Protein AF-0000000078820636 (afdb_homodimer)

Radius of gyration: 16.57 Å; Cα contacts (8 Å, |Δi|>4): 280; chains: 2; bounding box: 34×50×40 Å

Organism: Methanosarcina acetivorans (strain ATCC 35395 / DSM 2834 / JCM 12185 / C2A) (NCBI:txid188937)

InterPro domains:
  IPR007712 Toxin-antitoxin system, RelE/ParE toxin family [PF05016] (5-86)
  IPR035093 Toxin-antitoxin system, RelE/ParE toxin domain superfamily [G3DSA:3.30.2310.20] (1-87)
  IPR035093 Toxin-antitoxin system, RelE/ParE toxin domain superfamily [SSF143011] (1-84)

Foldseek 3Di:
DAAAEAEDPQACVVVVVVCVVPVPLVVLVVVVVVVCRVPVCPFDADDDPRGQWGWDDRDQKIWIWHADPVRRYIYTYDIGGPPPPPD/DAAAEAEDPQACVVCVVVCVVPVPLVVLVVVVVVVCRVPVCPFDADDDPRGQWGWDDRDQKIWIWHADPVRRYIYTYDIGGPPPPPD

pLDDT: mean 90.36, std 12.62, range [31.95, 97.88]

Secondary structure (DSSP, 8-state):
--PEEEE-HHHHHHHHHHHHH-HHHHHHHHHHHHHHHH-GGGSEEP-GGGTTEEEEEETTEEEEEEEETTTTEEEEEEEEETTTTT-/--PEEEE-HHHHHHHHHHHHH-HHHHHHHHHHHHHHHH-GGGSEEP-GGGTTEEEEEETTEEEEEEEETTTTEEEEEEEEE------

Nearest PDB structures (foldseek):
  2khe-assembly1_A  TM=7.638E-01  e=1.399E-05  Thermus thermophilus HB8
  3g5o-assembly1_B  TM=6.644E-01  e=1.399E-05  Mycobacterium tuberculosis H37Rv
  5ceg-assembly1_B  TM=7.820E-01  e=1.622E-04  Mesorhizobium opportunistum WSM2075
  3g5o-assembly1_C  TM=6.646E-01  e=6.576E-05  Mycobacterium tuberculosis H37Rv
  4fxe-assembly1_D-2  TM=8.263E-01  e=2.139E-03  Escherichia coli K-12

Structure (mmCIF, N/CA/C/O backbone):
data_AF-0000000078820636-model_v1
#
loop_
_entity.id
_entity.type
_entity.pdbx_description
1 polymer 'Uncharacterized protein'
#
loop_
_atom_site.group_PDB
_atom_site.id
_atom_site.type_symbol
_atom_site.label_atom_id
_atom_site.label_alt_id
_atom_site.label_comp_id
_atom_site.label_asym_id
_atom_site.label_entity_id
_atom_site.label_seq_id
_atom_site.pdbx_PDB_ins_code
_atom_site.Cartn_x
_atom_site.Cartn_y
_atom_site.Cartn_z
_atom_site.occupancy
_atom_site.B_iso_or_equiv
_atom_site.auth_seq_id
_atom_site.auth_comp_id
_atom_site.auth_asym_id
_atom_site.auth_atom_id
_atom_site.pdbx_PDB_model_num
ATOM 1 N N . MET A 1 1 ? 8.422 3.721 22 1 63.41 1 MET A N 1
ATOM 2 C CA . MET A 1 1 ? 9.25 3.027 21.031 1 63.41 1 MET A CA 1
ATOM 3 C C . MET A 1 1 ? 9.438 3.873 19.766 1 63.41 1 MET A C 1
ATOM 5 O O . MET A 1 1 ? 8.547 4.648 19.406 1 63.41 1 MET A O 1
ATOM 9 N N . THR A 1 2 ? 10.641 4.168 19.453 1 84.56 2 THR A N 1
ATOM 10 C CA . THR A 1 2 ? 10.945 5.145 18.406 1 84.56 2 THR A CA 1
ATOM 11 C C . THR A 1 2 ? 10.844 4.5 17.031 1 84.56 2 THR A C 1
ATOM 13 O O . THR A 1 2 ? 11.516 3.502 16.75 1 84.56 2 THR A O 1
ATOM 16 N N . TYR A 1 3 ? 9.828 4.785 16.234 1 93.38 3 TYR A N 1
ATOM 17 C CA . TYR A 1 3 ? 9.688 4.266 14.875 1 93.38 3 TYR A CA 1
ATOM 18 C C . TYR A 1 3 ? 10.484 5.102 13.883 1 93.38 3 TYR A C 1
ATOM 20 O O . TYR A 1 3 ? 10.539 6.328 14 1 93.38 3 TYR A O 1
ATOM 28 N N . GLN A 1 4 ? 11.141 4.348 13.023 1 94.88 4 GLN A N 1
ATOM 29 C CA . GLN A 1 4 ? 11.727 5.023 11.867 1 94.88 4 GLN A CA 1
ATOM 30 C C . GLN A 1 4 ? 10.68 5.277 10.789 1 94.88 4 GLN A C 1
ATOM 32 O O . GLN A 1 4 ? 9.852 4.41 10.5 1 94.88 4 GLN A O 1
ATOM 37 N N . VAL A 1 5 ? 10.766 6.445 10.195 1 95.81 5 VAL A N 1
ATOM 38 C CA . VAL A 1 5 ? 9.797 6.809 9.164 1 95.81 5 VAL A CA 1
ATOM 39 C C . VAL A 1 5 ? 10.398 6.594 7.785 1 95.81 5 VAL A C 1
ATOM 41 O O . VAL A 1 5 ? 11.523 7.027 7.52 1 95.81 5 VAL A O 1
ATOM 44 N N . VAL A 1 6 ? 9.742 5.953 6.93 1 93.69 6 VAL A N 1
ATOM 45 C CA . VAL A 1 6 ? 10.133 5.734 5.543 1 93.69 6 VAL A CA 1
ATOM 46 C C . VAL A 1 6 ? 9.047 6.266 4.605 1 93.69 6 VAL A C 1
ATOM 48 O O . VAL A 1 6 ? 7.855 6.105 4.875 1 93.69 6 VAL A O 1
ATOM 51 N N . LEU A 1 7 ? 9.539 6.867 3.508 1 92.88 7 LEU A N 1
ATOM 52 C CA . LEU A 1 7 ? 8.609 7.426 2.535 1 92.88 7 LEU A CA 1
ATOM 53 C C . LEU A 1 7 ? 8.633 6.621 1.237 1 92.88 7 LEU A C 1
ATOM 55 O O . LEU A 1 7 ? 9.695 6.383 0.669 1 92.88 7 LEU A O 1
ATOM 59 N N . SER A 1 8 ? 7.5 6.152 0.824 1 91.38 8 SER A N 1
ATOM 60 C CA . SER A 1 8 ? 7.438 5.5 -0.479 1 91.38 8 SER A CA 1
ATOM 61 C C . SER A 1 8 ? 7.68 6.496 -1.608 1 91.38 8 SER A C 1
ATOM 63 O O . SER A 1 8 ? 7.426 7.691 -1.455 1 91.38 8 SER A O 1
ATOM 65 N N . PRO A 1 9 ? 8.102 6.016 -2.781 1 86.56 9 PRO A N 1
ATOM 66 C CA . PRO A 1 9 ? 8.32 6.918 -3.914 1 86.56 9 PRO A CA 1
ATOM 67 C C . PRO A 1 9 ? 7.062 7.688 -4.305 1 86.56 9 PRO A C 1
ATOM 69 O O . PRO A 1 9 ? 7.137 8.875 -4.621 1 86.56 9 PRO A O 1
ATOM 72 N N . ASP A 1 10 ? 5.914 7.031 -4.383 1 86.19 10 ASP A N 1
ATOM 73 C CA . ASP A 1 10 ? 4.648 7.672 -4.727 1 86.19 10 ASP A CA 1
ATOM 74 C C . ASP A 1 10 ? 4.297 8.766 -3.725 1 86.19 10 ASP A C 1
ATOM 76 O O . ASP A 1 10 ? 3.852 9.852 -4.109 1 86.19 10 ASP A O 1
ATOM 80 N N . PHE A 1 11 ? 4.461 8.445 -2.449 1 92.38 11 PHE A N 1
ATOM 81 C CA . PHE A 1 11 ? 4.203 9.414 -1.395 1 92.38 11 PHE A CA 1
ATOM 82 C C . PHE A 1 11 ? 5.074 10.648 -1.575 1 92.38 11 PHE A C 1
ATOM 84 O O . PHE A 1 11 ? 4.586 11.781 -1.482 1 92.38 11 PHE A O 1
ATOM 91 N N . GLU A 1 12 ? 6.367 10.422 -1.819 1 90.06 12 GLU A N 1
ATOM 92 C CA . GLU A 1 12 ? 7.301 11.531 -1.997 1 90.06 12 GLU A CA 1
ATOM 93 C C . GLU A 1 12 ? 6.902 12.406 -3.184 1 90.06 12 GLU A C 1
ATOM 95 O O . GLU A 1 12 ? 6.922 13.633 -3.092 1 90.06 12 GLU A O 1
ATOM 100 N N . LYS A 1 13 ? 6.535 11.758 -4.215 1 85.88 13 LYS A N 1
ATOM 101 C CA . LYS A 1 13 ? 6.16 12.477 -5.426 1 85.88 13 LYS A CA 1
ATOM 102 C C . LYS A 1 13 ? 4.902 13.312 -5.207 1 85.88 13 LYS A C 1
ATOM 104 O O . LYS A 1 13 ? 4.852 14.484 -5.59 1 85.88 13 LYS A O 1
ATOM 109 N N . GLU A 1 14 ? 3.926 12.734 -4.617 1 85.06 14 GLU A N 1
ATOM 110 C CA . GLU A 1 14 ? 2.637 13.383 -4.402 1 85.06 14 GLU A CA 1
ATOM 111 C C . GLU A 1 14 ? 2.756 14.523 -3.4 1 85.06 14 GLU A C 1
ATOM 113 O O . GLU A 1 14 ? 2.145 15.586 -3.578 1 85.06 14 GLU A O 1
ATOM 118 N N . THR A 1 15 ? 3.506 14.305 -2.367 1 92.38 15 THR A N 1
ATOM 119 C CA . THR A 1 15 ? 3.547 15.258 -1.262 1 92.38 15 THR A CA 1
ATOM 120 C C . THR A 1 15 ? 4.41 16.469 -1.621 1 92.38 15 THR A C 1
ATOM 122 O O . THR A 1 15 ? 4.211 17.562 -1.084 1 92.38 15 THR A O 1
ATOM 125 N N . LYS A 1 16 ? 5.355 16.219 -2.471 1 89.31 16 LYS A N 1
ATOM 126 C CA . LYS A 1 16 ? 6.219 17.312 -2.887 1 89.31 16 LYS A CA 1
ATOM 127 C C . LYS A 1 16 ? 5.398 18.5 -3.398 1 89.31 16 LYS A C 1
ATOM 129 O O . LYS A 1 16 ? 5.641 19.641 -3.016 1 89.31 16 LYS A O 1
ATOM 134 N N . ILE A 1 17 ? 4.438 18.234 -4.117 1 88 17 ILE A N 1
ATOM 135 C CA . ILE A 1 17 ? 3.615 19.266 -4.75 1 88 17 ILE A CA 1
ATOM 136 C C . ILE A 1 17 ? 2.627 19.828 -3.732 1 88 17 ILE A C 1
ATOM 138 O O . ILE A 1 17 ? 2.502 21.047 -3.592 1 88 17 ILE A O 1
ATOM 142 N N . PHE A 1 18 ? 1.975 19 -2.98 1 91.19 18 PHE A N 1
ATOM 143 C CA . PHE A 1 18 ? 0.902 19.406 -2.078 1 91.19 18 PHE A CA 1
ATOM 144 C C . PHE A 1 18 ? 1.446 20.25 -0.936 1 91.19 18 PHE A C 1
ATOM 146 O O . PHE A 1 18 ? 0.847 21.266 -0.569 1 91.19 18 PHE A O 1
ATOM 153 N N . PHE A 1 19 ? 2.615 19.859 -0.424 1 92.38 19 PHE A N 1
ATOM 154 C CA . PHE A 1 19 ? 3.156 20.531 0.751 1 92.38 19 PHE A CA 1
ATOM 155 C C . PHE A 1 19 ? 3.75 21.891 0.375 1 92.38 19 PHE A C 1
ATOM 157 O O . PHE A 1 19 ? 3.721 22.828 1.171 1 92.38 19 PHE A O 1
ATOM 164 N N . LYS A 1 20 ? 4.262 21.969 -0.795 1 91.31 20 LYS A N 1
ATOM 165 C CA . LYS A 1 20 ? 4.766 23.25 -1.284 1 91.31 20 LYS A CA 1
ATOM 166 C C . LYS A 1 20 ? 3.627 24.234 -1.497 1 91.31 20 LYS A C 1
ATOM 168 O O . LYS A 1 20 ? 3.762 25.422 -1.173 1 91.31 20 LYS A O 1
ATOM 173 N N . LYS A 1 21 ? 2.496 23.812 -1.957 1 92.5 21 LYS A N 1
ATOM 174 C CA . LYS A 1 21 ? 1.371 24.672 -2.328 1 92.5 21 LYS A CA 1
ATOM 175 C C . LYS A 1 21 ? 0.517 25.016 -1.11 1 92.5 21 LYS A C 1
ATOM 177 O O . LYS A 1 21 ? -0.196 26.016 -1.11 1 92.5 21 LYS A O 1
ATOM 182 N N . ASP A 1 22 ? 0.536 24.219 -0.024 1 93.88 22 ASP A N 1
ATOM 183 C CA . ASP A 1 22 ? -0.341 24.391 1.13 1 93.88 22 ASP A CA 1
ATOM 184 C C . ASP A 1 22 ? 0.41 24.125 2.434 1 93.88 22 ASP A C 1
ATOM 186 O O . ASP A 1 22 ? 0.339 23.031 2.986 1 93.88 22 ASP A O 1
ATOM 190 N N . PRO A 1 23 ? 1.037 25.188 2.941 1 94.31 23 PRO A N 1
ATOM 191 C CA . PRO A 1 23 ? 1.807 25.047 4.18 1 94.31 23 PRO A CA 1
ATOM 192 C C . PRO A 1 23 ? 0.94 24.641 5.371 1 94.31 23 PRO A C 1
ATOM 194 O O . PRO A 1 23 ? 1.431 24.016 6.309 1 94.31 23 PRO A O 1
ATOM 197 N N . VAL A 1 24 ? -0.281 25.062 5.293 1 96.12 24 VAL A N 1
ATOM 198 C CA . VAL A 1 24 ? -1.195 24.703 6.367 1 96.12 24 VAL A CA 1
ATOM 199 C C . VAL A 1 24 ? -1.401 23.188 6.375 1 96.12 24 VAL A C 1
ATOM 201 O O . VAL A 1 24 ? -1.393 22.547 7.434 1 96.12 24 VAL A O 1
ATOM 204 N N . LEU A 1 25 ? -1.635 22.609 5.238 1 94.94 25 LEU A N 1
ATOM 205 C CA . LEU A 1 25 ? -1.757 21.172 5.098 1 94.94 25 LEU A CA 1
ATOM 206 C C . LEU A 1 25 ? -0.513 20.469 5.629 1 94.94 25 LEU A C 1
ATOM 208 O O . LEU A 1 25 ? -0.617 19.438 6.301 1 94.94 25 LEU A O 1
ATOM 212 N N . TYR A 1 26 ? 0.659 21.031 5.281 1 95.5 26 TYR A N 1
ATOM 213 C CA . TYR A 1 26 ? 1.915 20.453 5.75 1 95.5 26 TYR A CA 1
ATOM 214 C C . TYR A 1 26 ? 1.983 20.453 7.273 1 95.5 26 TYR A C 1
ATOM 216 O O . TYR A 1 26 ? 2.451 19.5 7.883 1 95.5 26 TYR A O 1
ATOM 224 N N . GLY A 1 27 ? 1.566 21.562 7.875 1 96.94 27 GLY A N 1
ATOM 225 C CA . GLY A 1 27 ? 1.517 21.609 9.328 1 96.94 27 GLY A CA 1
ATOM 226 C C . GLY A 1 27 ? 0.635 20.547 9.938 1 96.94 27 GLY A C 1
ATOM 227 O O . GLY A 1 27 ? 1.02 19.906 10.914 1 96.94 27 GLY A O 1
ATOM 228 N N . ARG A 1 28 ? -0.562 20.391 9.359 1 97.25 28 ARG A N 1
ATOM 229 C CA . ARG A 1 28 ? -1.475 19.344 9.828 1 97.25 28 ARG A CA 1
ATOM 230 C C . ARG A 1 28 ? -0.865 17.969 9.641 1 97.25 28 ARG A C 1
ATOM 232 O O . ARG A 1 28 ? -1.017 17.094 10.5 1 97.25 28 ARG A O 1
ATOM 239 N N . PHE A 1 29 ? -0.207 17.828 8.531 1 97.06 29 PHE A N 1
ATOM 240 C CA . PHE A 1 29 ? 0.469 16.562 8.25 1 97.06 29 PHE A CA 1
ATOM 241 C C . PHE A 1 29 ? 1.519 16.266 9.312 1 97.06 29 PHE A C 1
ATOM 243 O O . PHE A 1 29 ? 1.565 15.156 9.852 1 97.06 29 PHE A O 1
ATOM 250 N N . LYS A 1 30 ? 2.342 17.219 9.633 1 96.5 30 LYS A N 1
ATOM 251 C CA . LYS A 1 30 ? 3.391 17.031 10.633 1 96.5 30 LYS A CA 1
ATOM 252 C C . LYS A 1 30 ? 2.799 16.641 11.992 1 96.5 30 LYS A C 1
ATOM 254 O O . LYS A 1 30 ? 3.324 15.766 12.672 1 96.5 30 LYS A O 1
ATOM 259 N N . LYS A 1 31 ? 1.748 17.328 12.352 1 97.62 31 LYS A N 1
ATOM 260 C CA . LYS A 1 31 ? 1.079 17 13.609 1 97.62 31 LYS A CA 1
ATOM 261 C C . LYS A 1 31 ? 0.562 15.57 13.602 1 97.62 31 LYS A C 1
ATOM 263 O O . LYS A 1 31 ? 0.676 14.859 14.602 1 97.62 31 LYS A O 1
ATOM 268 N N . THR A 1 32 ? -0.017 15.195 12.531 1 97.69 32 THR A N 1
ATOM 269 C CA . THR A 1 32 ? -0.549 13.844 12.383 1 97.69 32 THR A CA 1
ATOM 270 C C . THR A 1 32 ? 0.566 12.812 12.484 1 97.69 32 THR A C 1
ATOM 272 O O . THR A 1 32 ? 0.397 11.773 13.133 1 97.69 32 THR A O 1
ATOM 275 N N . VAL A 1 33 ? 1.714 13.086 11.812 1 96.75 33 VAL A N 1
ATOM 276 C CA . VAL A 1 33 ? 2.857 12.188 11.867 1 96.75 33 VAL A CA 1
ATOM 277 C C . VAL A 1 33 ? 3.311 12.008 13.312 1 96.75 33 VAL A C 1
ATOM 279 O O . VAL A 1 33 ? 3.592 10.891 13.75 1 96.75 33 VAL A O 1
ATOM 282 N N . ASN A 1 34 ? 3.352 13.125 14.055 1 96.38 34 ASN A N 1
ATOM 283 C CA . ASN A 1 34 ? 3.709 13.039 15.461 1 96.38 34 ASN A CA 1
ATOM 284 C C . ASN A 1 34 ? 2.744 12.148 16.234 1 96.38 34 ASN A C 1
ATOM 286 O O . ASN A 1 34 ? 3.166 11.352 17.078 1 96.38 34 ASN A O 1
ATOM 290 N N . SER A 1 35 ? 1.465 12.297 15.953 1 97.19 35 SER A N 1
ATOM 291 C CA . SER A 1 35 ? 0.452 11.461 16.594 1 97.19 35 SER A CA 1
ATOM 292 C C . SER A 1 35 ? 0.657 9.992 16.266 1 97.19 35 SER A C 1
ATOM 294 O O . SER A 1 35 ? 0.529 9.125 17.141 1 97.19 35 SER A O 1
ATOM 296 N N . ILE A 1 36 ? 0.987 9.703 15 1 97.25 36 ILE A N 1
ATOM 297 C CA . ILE A 1 36 ? 1.209 8.336 14.555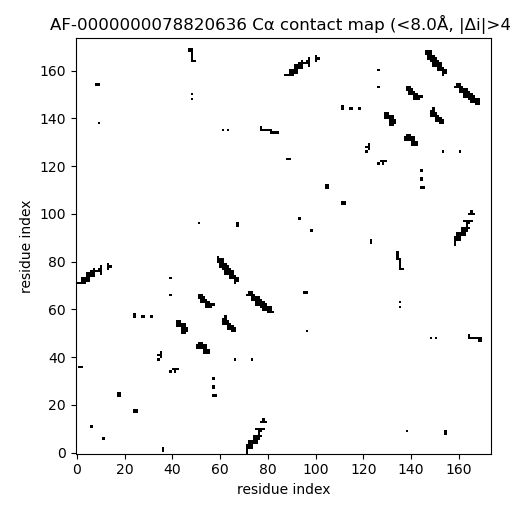 1 97.25 36 ILE A CA 1
ATOM 298 C C . ILE A 1 36 ? 2.441 7.758 15.25 1 97.25 36 ILE A C 1
ATOM 300 O O . ILE A 1 36 ? 2.441 6.594 15.656 1 97.25 36 ILE A O 1
ATOM 304 N N . LEU A 1 37 ? 3.477 8.602 15.352 1 95.94 37 LEU A N 1
ATOM 305 C CA . LEU A 1 37 ? 4.703 8.133 15.992 1 95.94 37 LEU A CA 1
ATOM 306 C C . LEU A 1 37 ? 4.461 7.836 17.469 1 95.94 37 LEU A C 1
ATOM 308 O O . LEU A 1 37 ? 5.078 6.93 18.031 1 95.94 37 LEU A O 1
ATOM 312 N N . GLU A 1 38 ? 3.576 8.562 18.078 1 95.38 38 GLU A N 1
ATOM 313 C CA . GLU A 1 38 ? 3.215 8.352 19.469 1 95.38 38 GLU A CA 1
ATOM 314 C C . GLU A 1 38 ? 2.322 7.121 19.625 1 95.38 38 GLU A C 1
ATOM 316 O O . GLU A 1 38 ? 2.457 6.367 20.594 1 95.38 38 GLU A O 1
ATOM 321 N N . ASN A 1 39 ? 1.405 6.957 18.719 1 96.12 39 ASN A N 1
ATOM 322 C CA . ASN A 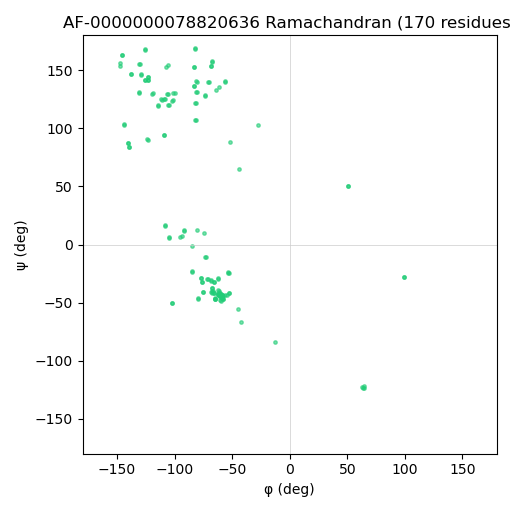1 39 ? 0.482 5.828 18.688 1 96.12 39 ASN A CA 1
ATOM 323 C C . ASN A 1 39 ? 0.266 5.324 17.25 1 96.12 39 ASN A C 1
ATOM 325 O O . ASN A 1 39 ? -0.75 5.633 16.625 1 96.12 39 ASN A O 1
ATOM 329 N N . PRO A 1 40 ? 1.183 4.508 16.875 1 96.12 40 PRO A N 1
ATOM 330 C CA . PRO A 1 40 ? 1.146 4.043 15.492 1 96.12 40 PRO A CA 1
ATOM 331 C C . PRO A 1 40 ? -0.204 3.447 15.102 1 96.12 40 PRO A C 1
ATOM 333 O O . PRO A 1 40 ? -0.576 3.465 13.93 1 96.12 40 PRO A O 1
ATOM 336 N N . GLU A 1 41 ? -1.007 2.959 16.062 1 95.88 41 GLU A N 1
ATOM 337 C CA . GLU A 1 41 ? -2.26 2.27 15.773 1 95.88 41 GLU A CA 1
ATOM 338 C C . GLU A 1 41 ? -3.436 3.242 15.766 1 95.88 41 GLU A C 1
ATOM 340 O O . GLU A 1 41 ? -4.594 2.824 15.688 1 95.88 41 GLU A O 1
ATOM 345 N N . CYS A 1 42 ? -3.123 4.5 15.758 1 97.25 42 CYS A N 1
ATOM 346 C CA . CYS A 1 42 ? -4.191 5.488 15.844 1 97.25 42 CYS A CA 1
ATOM 347 C C . CYS A 1 42 ? -4.98 5.551 14.539 1 97.25 42 CYS A C 1
ATOM 349 O O . CYS A 1 42 ? -6.164 5.887 14.539 1 97.25 42 CYS A O 1
ATOM 351 N N . GLY A 1 43 ? -4.355 5.258 13.414 1 97.88 43 GLY A N 1
ATOM 352 C CA . GLY A 1 43 ? -5.051 5.246 12.133 1 97.88 43 GLY A CA 1
ATOM 353 C C . GLY A 1 43 ? -6.059 4.117 12.016 1 97.88 43 GLY A C 1
ATOM 354 O O . GLY A 1 43 ? -5.918 3.082 12.664 1 97.88 43 GLY A O 1
ATOM 355 N N . LYS A 1 44 ? -7.035 4.355 11.211 1 97.44 44 LYS A N 1
ATOM 356 C CA . LYS A 1 44 ? -8.039 3.32 10.992 1 97.44 44 LYS A CA 1
ATOM 357 C C . LYS A 1 44 ? -7.492 2.193 10.125 1 97.44 44 LYS A C 1
ATOM 359 O O . LYS A 1 44 ? -6.941 2.439 9.047 1 97.44 44 LYS A O 1
ATOM 364 N N . PRO A 1 45 ? -7.637 0.963 10.625 1 95.5 45 PRO A N 1
ATOM 365 C CA . PRO A 1 45 ? -7.137 -0.15 9.812 1 95.5 45 PRO A CA 1
ATOM 366 C C . PRO A 1 45 ? -7.977 -0.385 8.555 1 95.5 45 PRO A C 1
ATOM 368 O O . PRO A 1 45 ? -9.203 -0.254 8.594 1 95.5 45 PRO A O 1
ATOM 371 N N . LEU A 1 46 ? -7.262 -0.672 7.453 1 93.06 46 LEU A N 1
ATOM 372 C CA . LEU A 1 46 ? -7.949 -1.154 6.262 1 93.06 46 LEU A CA 1
ATOM 373 C C . LEU A 1 46 ? -8.219 -2.652 6.359 1 93.06 46 LEU A C 1
ATOM 375 O O . LEU A 1 46 ? -7.816 -3.299 7.328 1 93.06 46 LEU A O 1
ATOM 379 N N . ARG A 1 47 ? -9.047 -3.068 5.402 1 90.44 47 ARG A N 1
ATOM 380 C CA . ARG A 1 47 ? -9.523 -4.438 5.562 1 90.44 47 ARG A CA 1
ATOM 381 C C . ARG A 1 47 ? -9.25 -5.262 4.309 1 90.44 47 ARG A C 1
ATOM 383 O O . ARG A 1 47 ? -8.719 -4.742 3.32 1 90.44 47 ARG A O 1
ATOM 390 N N . ASN A 1 48 ? -9.43 -6.586 4.52 1 89.5 48 ASN A N 1
ATOM 391 C CA . ASN A 1 48 ? -9.344 -7.527 3.408 1 89.5 48 ASN A CA 1
ATOM 392 C C . ASN A 1 48 ? -7.938 -7.562 2.814 1 89.5 48 ASN A C 1
ATOM 394 O O . ASN A 1 48 ? -6.961 -7.797 3.529 1 89.5 48 ASN A O 1
ATOM 398 N N . VAL A 1 49 ? -7.84 -7.301 1.506 1 87.88 49 VAL A N 1
ATOM 399 C CA . VAL A 1 49 ? -6.57 -7.473 0.808 1 87.88 49 VAL A CA 1
ATOM 400 C C . VAL A 1 49 ? -5.609 -6.355 1.201 1 87.88 49 VAL A C 1
ATOM 402 O O . VAL A 1 49 ? -4.406 -6.445 0.948 1 87.88 49 VAL A O 1
ATOM 405 N N . LEU A 1 50 ? -6.199 -5.363 1.905 1 91.81 50 LEU A N 1
ATOM 406 C CA . LEU A 1 50 ? -5.367 -4.242 2.332 1 91.81 50 LEU A CA 1
ATOM 407 C C . LEU A 1 50 ? -5.133 -4.281 3.838 1 91.81 50 LEU A C 1
ATOM 409 O O . LEU A 1 50 ? -4.676 -3.299 4.426 1 91.81 50 LEU A O 1
ATOM 413 N N . LYS A 1 51 ? -5.41 -5.438 4.367 1 89.81 51 LYS A N 1
ATOM 414 C CA . LYS A 1 51 ? -5.184 -5.605 5.801 1 89.81 51 LYS A CA 1
ATOM 415 C C . LYS A 1 51 ? -3.738 -5.293 6.168 1 89.81 51 LYS A C 1
ATOM 417 O O . LYS A 1 51 ? -2.811 -5.684 5.457 1 89.81 51 LYS A O 1
ATOM 422 N N . GLY A 1 52 ? -3.641 -4.613 7.352 1 89.19 52 GLY A N 1
ATOM 423 C CA . GLY A 1 52 ? -2.312 -4.219 7.789 1 89.19 52 GLY A CA 1
ATOM 424 C C . GLY A 1 52 ? -1.983 -2.771 7.473 1 89.19 52 GLY A C 1
ATOM 425 O O . GLY A 1 52 ? -1.115 -2.174 8.109 1 89.19 52 GLY A O 1
ATOM 426 N N . LEU A 1 53 ? -2.605 -2.27 6.422 1 93.75 53 LEU A N 1
ATOM 427 C CA . LEU A 1 53 ? -2.498 -0.842 6.133 1 93.75 53 LEU A CA 1
ATOM 428 C C . LEU A 1 53 ? -3.498 -0.043 6.961 1 93.75 53 LEU A C 1
ATOM 430 O O . LEU A 1 53 ? -4.527 -0.576 7.387 1 93.75 53 LEU A O 1
ATOM 434 N N . ARG A 1 54 ? -3.113 1.166 7.191 1 96.75 54 ARG A N 1
ATOM 435 C CA . ARG A 1 54 ? -3.973 2.07 7.949 1 96.75 54 ARG A CA 1
ATOM 436 C C . ARG A 1 54 ? -4.129 3.406 7.23 1 96.75 54 ARG A C 1
ATOM 438 O O . ARG A 1 54 ? -3.271 3.791 6.43 1 96.75 54 ARG A O 1
ATOM 445 N N . ARG A 1 55 ? -5.242 4.062 7.535 1 97.06 55 ARG A N 1
ATOM 446 C CA . ARG A 1 55 ? -5.453 5.367 6.918 1 97.06 55 ARG A CA 1
ATOM 447 C C . ARG A 1 55 ? -5.797 6.418 7.973 1 97.06 55 ARG A C 1
ATOM 449 O O . ARG A 1 55 ? -6.414 6.105 8.992 1 97.06 55 ARG A O 1
ATOM 456 N N . VAL A 1 56 ? -5.379 7.621 7.77 1 97.75 56 VAL A N 1
ATOM 457 C CA . VAL A 1 56 ? -5.73 8.797 8.562 1 97.75 56 VAL A CA 1
ATOM 458 C C . VAL A 1 56 ? -6.16 9.93 7.633 1 97.75 56 VAL A C 1
ATOM 460 O O . VAL A 1 56 ? -5.512 10.188 6.613 1 97.75 56 VAL A O 1
ATOM 463 N N . HIS A 1 57 ? -7.305 10.508 7.949 1 96.44 57 HIS A N 1
ATOM 464 C CA . HIS A 1 57 ? -7.73 11.703 7.227 1 96.44 57 HIS A CA 1
ATOM 465 C C . HIS A 1 57 ? -7.027 12.945 7.758 1 96.44 57 HIS A C 1
ATOM 467 O O . HIS A 1 57 ? -6.922 13.141 8.969 1 96.44 57 HIS A O 1
ATOM 473 N N . ILE A 1 58 ? -6.488 13.727 6.867 1 96.12 58 ILE A N 1
ATOM 474 C CA . ILE A 1 58 ? -5.902 15.023 7.164 1 96.12 58 ILE A CA 1
ATOM 475 C C . ILE A 1 58 ? -6.586 16.109 6.324 1 96.12 58 ILE A C 1
ATOM 477 O O . ILE A 1 58 ? -6.137 16.406 5.215 1 96.12 58 ILE A O 1
ATOM 481 N N . GLY A 1 59 ? -7.68 16.672 6.914 1 92.06 59 GLY A N 1
ATOM 482 C CA . GLY A 1 59 ? -8.531 17.516 6.082 1 92.06 59 GLY A CA 1
ATOM 483 C C . GLY A 1 59 ? -9.203 16.75 4.957 1 92.06 59 GLY A C 1
ATOM 484 O O . GLY A 1 59 ? -9.891 15.75 5.199 1 92.06 59 GLY A O 1
ATOM 485 N N . HIS A 1 60 ? -8.93 17.219 3.725 1 92.88 60 HIS A N 1
ATOM 486 C CA . HIS A 1 60 ? -9.516 16.547 2.562 1 92.88 60 HIS A CA 1
ATOM 487 C C . HIS A 1 60 ? -8.555 15.523 1.977 1 92.88 60 HIS A C 1
ATOM 489 O O . HIS A 1 60 ? -8.836 14.93 0.932 1 92.88 60 HIS A O 1
ATOM 495 N N . PHE A 1 61 ? -7.492 15.32 2.639 1 95.38 61 PHE A N 1
ATOM 496 C CA . PHE A 1 61 ? -6.504 14.352 2.168 1 95.38 61 PHE A CA 1
ATOM 497 C C . PHE A 1 61 ? -6.539 13.086 3.016 1 95.38 61 PHE A C 1
ATOM 499 O O . PHE A 1 61 ? -6.973 13.117 4.168 1 95.38 61 PHE A O 1
ATOM 506 N N . VAL A 1 62 ? -6.133 12.062 2.404 1 96.31 62 VAL A N 1
ATOM 507 C CA . VAL A 1 62 ? -6.023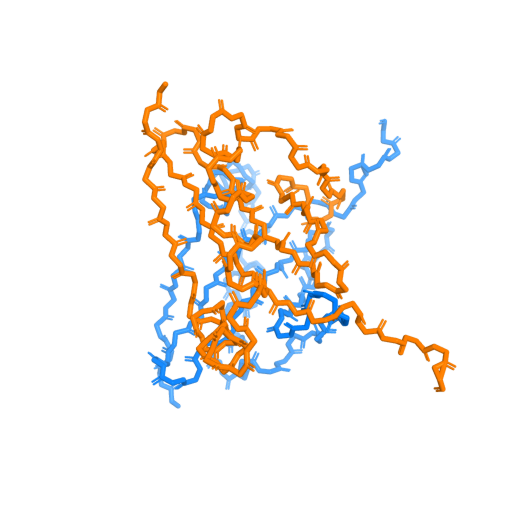 10.789 3.1 1 96.31 62 VAL A CA 1
ATOM 508 C C . VAL A 1 62 ? -4.578 10.297 3.068 1 96.31 62 VAL A C 1
ATOM 510 O O . VAL A 1 62 ? -3.938 10.305 2.014 1 96.31 62 VAL A O 1
ATOM 513 N N . LEU A 1 63 ? -4.078 9.945 4.25 1 97.38 63 LEU A N 1
ATOM 514 C CA . LEU A 1 63 ? -2.762 9.328 4.395 1 97.38 63 LEU A CA 1
ATOM 515 C C . LEU A 1 63 ? -2.881 7.824 4.586 1 97.38 63 LEU A C 1
ATOM 517 O O . LEU A 1 63 ? -3.6 7.363 5.477 1 97.38 63 LEU A O 1
ATOM 521 N N . ILE A 1 64 ? -2.225 7.055 3.734 1 97 64 ILE A N 1
ATOM 522 C CA . ILE A 1 64 ? -2.137 5.609 3.885 1 97 64 ILE A CA 1
ATOM 523 C C . ILE A 1 64 ? -0.736 5.223 4.352 1 97 64 ILE A C 1
ATOM 525 O O . ILE A 1 64 ? 0.261 5.656 3.771 1 97 64 ILE A O 1
ATOM 529 N N . TYR A 1 65 ? -0.715 4.387 5.438 1 97.31 65 TYR A N 1
ATOM 530 C CA . TYR A 1 65 ? 0.603 4 5.926 1 97.31 65 TYR A CA 1
ATOM 531 C C . TYR A 1 65 ? 0.588 2.576 6.473 1 97.31 65 TYR A C 1
ATOM 533 O O . TYR A 1 65 ? -0.48 2.002 6.699 1 97.31 65 TYR A O 1
ATOM 541 N N . GLU A 1 66 ? 1.775 2.021 6.613 1 95.62 66 GLU A N 1
ATOM 542 C CA . GLU A 1 66 ? 1.994 0.676 7.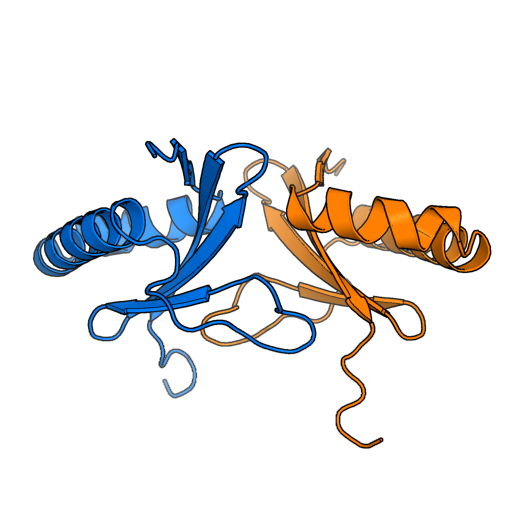137 1 95.62 66 GLU A CA 1
ATOM 543 C C . GLU A 1 66 ? 2.92 0.699 8.352 1 95.62 66 GLU A C 1
ATOM 545 O O . GLU A 1 66 ? 3.906 1.438 8.367 1 95.62 66 GLU A O 1
ATOM 550 N N . ILE A 1 67 ? 2.639 -0.191 9.32 1 94.62 67 ILE A N 1
ATOM 551 C CA . ILE A 1 67 ? 3.48 -0.324 10.508 1 94.62 67 ILE A CA 1
ATOM 552 C C . ILE A 1 67 ? 4.258 -1.638 10.445 1 94.62 67 ILE A C 1
ATOM 554 O O . ILE A 1 67 ? 3.678 -2.697 10.188 1 94.62 67 ILE A O 1
ATOM 558 N N . ASP A 1 68 ? 5.566 -1.598 10.562 1 91.38 68 ASP A N 1
ATOM 559 C CA . ASP A 1 68 ? 6.426 -2.768 10.727 1 91.38 68 ASP A CA 1
ATOM 560 C C . ASP A 1 68 ? 7.008 -2.836 12.133 1 91.38 68 ASP A C 1
ATOM 562 O O . ASP A 1 68 ? 8.062 -2.264 12.406 1 91.38 68 ASP A O 1
ATOM 566 N N . ASN A 1 69 ? 6.32 -3.562 12.953 1 89.12 69 ASN A N 1
ATOM 567 C CA . ASN A 1 69 ? 6.734 -3.656 14.352 1 89.12 69 ASN A CA 1
ATOM 568 C C . ASN A 1 69 ? 8.047 -4.418 14.492 1 89.12 69 ASN A C 1
ATOM 570 O O 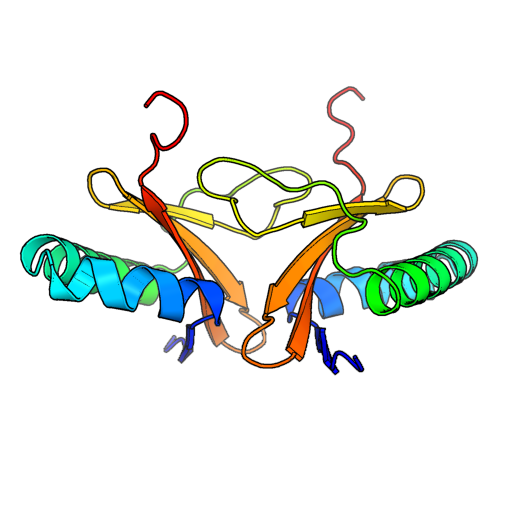. ASN A 1 69 ? 8.844 -4.125 15.391 1 89.12 69 ASN A O 1
ATOM 574 N N . THR A 1 70 ? 8.195 -5.344 13.57 1 87.75 70 THR A N 1
ATOM 575 C CA . THR A 1 70 ? 9.414 -6.152 13.625 1 87.75 70 THR A CA 1
ATOM 576 C C . THR A 1 70 ? 10.648 -5.277 13.438 1 87.75 70 THR A C 1
ATOM 578 O O . THR A 1 70 ? 11.617 -5.395 14.195 1 87.75 70 THR A O 1
ATOM 581 N N . ASN A 1 71 ? 10.555 -4.355 12.5 1 89.31 71 ASN A N 1
ATOM 582 C CA . ASN A 1 71 ? 11.695 -3.488 12.219 1 89.31 71 ASN A CA 1
ATOM 583 C C . ASN A 1 71 ? 11.484 -2.088 12.789 1 89.31 71 ASN A C 1
ATOM 585 O O . ASN A 1 71 ? 12.289 -1.186 12.539 1 89.31 71 ASN A O 1
ATOM 589 N N . GLU A 1 72 ? 10.422 -1.904 13.523 1 92.25 72 GLU A N 1
ATOM 590 C CA . GLU A 1 72 ? 10.078 -0.618 14.117 1 92.25 72 GLU A CA 1
ATOM 591 C C . GLU A 1 72 ? 10.109 0.501 13.078 1 92.25 72 GLU A C 1
ATOM 593 O O . GLU A 1 72 ? 10.773 1.522 13.281 1 92.25 72 GLU A O 1
ATOM 598 N N . THR A 1 73 ? 9.461 0.285 11.992 1 94.88 73 THR A N 1
ATOM 599 C CA . THR A 1 73 ? 9.398 1.259 10.906 1 94.88 73 THR A CA 1
ATOM 600 C C . THR A 1 73 ? 7.949 1.559 10.531 1 94.88 73 THR A C 1
ATOM 602 O O . THR A 1 73 ? 7.09 0.674 10.586 1 94.88 73 THR A O 1
ATOM 605 N N . ILE A 1 74 ? 7.691 2.82 10.234 1 96.75 74 ILE A N 1
ATOM 606 C CA . ILE A 1 74 ? 6.422 3.268 9.664 1 96.75 74 ILE A CA 1
ATOM 607 C C . ILE A 1 74 ? 6.645 3.803 8.25 1 96.75 74 ILE A C 1
ATOM 609 O O . ILE A 1 74 ? 7.473 4.691 8.047 1 96.75 74 ILE A O 1
ATOM 613 N N . THR A 1 75 ? 6.027 3.232 7.305 1 95.75 75 THR A N 1
ATOM 614 C CA . THR A 1 75 ? 6.164 3.652 5.914 1 95.75 75 THR A CA 1
ATOM 615 C C . THR A 1 75 ? 4.922 4.406 5.449 1 95.75 75 THR A C 1
ATOM 617 O O . THR A 1 75 ? 3.811 3.883 5.516 1 95.75 75 THR A O 1
ATOM 620 N N . PHE A 1 76 ? 5.109 5.637 5.051 1 96.69 76 PHE A N 1
ATOM 621 C CA . PHE A 1 76 ? 4.031 6.375 4.41 1 96.69 76 PHE A CA 1
ATOM 622 C C . PHE A 1 76 ? 3.928 6.02 2.934 1 96.69 76 PHE A C 1
ATOM 624 O O . PHE A 1 76 ? 4.879 6.211 2.176 1 96.69 76 PHE A O 1
ATOM 631 N N . LEU A 1 77 ? 2.76 5.539 2.562 1 95.19 77 LEU A N 1
ATOM 632 C CA . LEU A 1 77 ? 2.619 4.926 1.245 1 95.19 77 LEU A CA 1
ATOM 633 C C . LEU A 1 77 ? 1.939 5.883 0.271 1 95.19 77 LEU A C 1
ATOM 635 O O . LEU A 1 77 ? 2.385 6.035 -0.868 1 95.19 77 LEU A O 1
ATOM 639 N N . LYS A 1 78 ? 0.834 6.469 0.621 1 94.06 78 LYS A N 1
ATOM 640 C CA . LYS A 1 78 ? 0.045 7.336 -0.247 1 94.06 78 LYS A CA 1
ATOM 641 C C . LYS A 1 78 ? -0.462 8.562 0.512 1 94.06 78 LYS A C 1
ATOM 643 O O . LYS A 1 78 ? -0.679 8.5 1.725 1 94.06 78 LYS A O 1
ATOM 648 N N . PHE A 1 79 ? -0.547 9.609 -0.165 1 95.25 79 PHE A N 1
ATOM 649 C CA . PHE A 1 79 ? -1.138 10.852 0.321 1 95.25 79 PHE A CA 1
ATOM 650 C C . PHE A 1 79 ? -1.88 11.57 -0.798 1 95.25 79 PHE A C 1
ATOM 652 O O . PHE A 1 79 ? -1.257 12.141 -1.698 1 95.25 79 PHE A O 1
ATOM 659 N N . SER A 1 80 ? -3.174 11.516 -0.847 1 92.44 80 SER A N 1
ATOM 660 C CA . SER A 1 80 ? -3.941 12.07 -1.958 1 92.44 80 SER A CA 1
ATOM 661 C C . SER A 1 80 ? -5.289 12.609 -1.487 1 92.44 80 SER A C 1
ATOM 663 O O . SER A 1 80 ? -5.805 12.18 -0.453 1 92.44 80 SER A O 1
ATOM 665 N N . PRO A 1 81 ? -5.789 13.539 -2.291 1 90.56 81 PRO A N 1
ATOM 666 C CA . PRO A 1 81 ? -7.137 14.016 -1.961 1 90.56 81 PRO A CA 1
ATOM 667 C C . PRO A 1 81 ? -8.195 12.922 -2.078 1 90.56 81 PRO A C 1
ATOM 669 O O . PRO A 1 81 ? -8.086 12.047 -2.939 1 90.56 81 PRO A O 1
ATOM 672 N N . HIS A 1 82 ? -9.047 12.781 -1.096 1 80.25 82 HIS A N 1
ATOM 673 C CA . HIS A 1 82 ? -10.133 11.812 -1.102 1 80.25 82 HIS A CA 1
ATOM 674 C C . HIS A 1 82 ? -10.867 11.812 -2.439 1 80.25 82 HIS A C 1
ATOM 676 O O . HIS A 1 82 ? -11.266 10.758 -2.934 1 80.25 82 HIS A O 1
ATOM 682 N N . ASP A 1 83 ? -11.406 12.969 -2.969 1 64.94 83 ASP A N 1
ATOM 683 C CA . ASP A 1 83 ? -12.391 13.148 -4.031 1 64.94 83 ASP A CA 1
ATOM 684 C C . ASP A 1 83 ? -11.773 12.891 -5.402 1 64.94 83 ASP A C 1
ATOM 686 O O . ASP A 1 83 ? -12.43 13.07 -6.43 1 64.94 83 ASP A O 1
ATOM 690 N N . LYS A 1 84 ? -10.664 12.414 -5.711 1 54.34 84 LYS A N 1
ATOM 691 C CA . LYS A 1 84 ? -10.477 12.656 -7.137 1 54.34 84 LYS A CA 1
ATOM 692 C C . LYS A 1 84 ? -11.672 12.148 -7.945 1 54.34 84 LYS A C 1
ATOM 694 O O . LYS A 1 84 ? -11.633 12.133 -9.172 1 54.34 84 LYS A O 1
ATOM 699 N N . ALA A 1 85 ? -12.383 11.305 -7.559 1 39.38 85 ALA A N 1
ATOM 700 C CA . ALA A 1 85 ? -13.445 10.766 -8.406 1 39.38 85 ALA A CA 1
ATOM 701 C C . ALA A 1 85 ? -14.164 11.883 -9.156 1 39.38 85 ALA A C 1
ATOM 703 O O . ALA A 1 85 ? -14.617 11.688 -10.289 1 39.38 85 ALA A O 1
ATOM 704 N N . TYR A 1 86 ? -14.969 12.891 -8.602 1 31.95 86 TYR A N 1
ATOM 705 C CA . TYR A 1 86 ? -16.047 13.648 -9.234 1 31.95 86 TYR A CA 1
ATOM 706 C C . TYR A 1 86 ? -15.484 14.844 -10.008 1 31.95 86 TYR A C 1
ATOM 708 O O . TYR A 1 86 ? -16.234 15.672 -10.508 1 31.95 86 TYR A O 1
ATOM 716 N N . LYS A 1 87 ? -14.281 15.164 -10.078 1 33.88 87 LYS A N 1
ATOM 717 C CA . LYS A 1 87 ? -14.289 16.156 -11.148 1 33.88 87 LYS A CA 1
ATOM 718 C C . LYS A 1 87 ? -14.203 15.492 -12.516 1 33.88 87 LYS A C 1
ATOM 720 O O . LYS A 1 87 ? -13.531 14.477 -12.68 1 33.88 87 LYS A O 1
ATOM 725 N N . MET B 1 1 ? 12.438 -2.807 -20.438 1 63.44 1 MET B N 1
ATOM 726 C CA . MET B 1 1 ? 12.992 -2.039 -19.328 1 63.44 1 MET B CA 1
ATOM 727 C C . MET B 1 1 ? 13.023 -2.869 -18.062 1 63.44 1 MET B C 1
ATOM 729 O O . MET B 1 1 ? 12.172 -3.742 -17.859 1 63.44 1 MET B O 1
ATOM 733 N N . THR B 1 2 ? 14.164 -3.047 -17.531 1 84.69 2 THR B N 1
ATOM 734 C CA . THR B 1 2 ? 14.359 -3.998 -16.453 1 84.69 2 THR B CA 1
ATOM 735 C C . THR B 1 2 ? 13.969 -3.377 -15.109 1 84.69 2 THR B C 1
ATOM 737 O O . THR B 1 2 ? 14.5 -2.33 -14.727 1 84.69 2 THR B O 1
ATOM 740 N N . TYR B 1 3 ? 12.852 -3.752 -14.508 1 93.38 3 TYR B N 1
ATOM 741 C CA . TYR B 1 3 ? 12.438 -3.258 -13.203 1 93.38 3 TYR B CA 1
ATOM 742 C C . TYR B 1 3 ? 13.117 -4.031 -12.078 1 93.38 3 TYR B C 1
ATOM 744 O O . TYR B 1 3 ? 13.297 -5.25 -12.18 1 93.38 3 TYR B O 1
ATOM 752 N N . GLN B 1 4 ? 13.539 -3.229 -11.125 1 94.81 4 GLN B N 1
ATOM 753 C CA . GLN B 1 4 ? 13.969 -3.861 -9.883 1 94.81 4 GLN B CA 1
ATOM 754 C C . GLN B 1 4 ? 12.781 -4.203 -8.992 1 94.81 4 GLN B C 1
ATOM 756 O O . GLN B 1 4 ? 11.852 -3.404 -8.859 1 94.81 4 GLN B O 1
ATOM 761 N N . VAL B 1 5 ? 12.859 -5.359 -8.359 1 95.81 5 VAL B N 1
ATOM 762 C CA . VAL B 1 5 ? 11.758 -5.805 -7.516 1 95.81 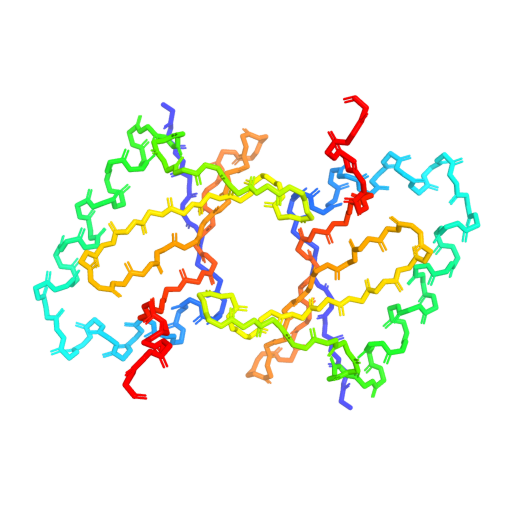5 VAL B CA 1
ATOM 763 C C . VAL B 1 5 ? 12.102 -5.551 -6.047 1 95.81 5 VAL B C 1
ATOM 765 O O . VAL B 1 5 ? 13.195 -5.887 -5.59 1 95.81 5 VAL B O 1
ATOM 768 N N . VAL B 1 6 ? 11.242 -4.965 -5.332 1 93.75 6 VAL B N 1
ATOM 769 C CA . VAL B 1 6 ? 11.375 -4.723 -3.898 1 93.75 6 VAL B CA 1
ATOM 770 C C . VAL B 1 6 ? 10.188 -5.344 -3.158 1 93.75 6 VAL B C 1
ATOM 772 O O . VAL B 1 6 ? 9.055 -5.281 -3.631 1 93.75 6 VAL B O 1
ATOM 775 N N . LEU B 1 7 ? 10.539 -5.898 -1.984 1 92.94 7 LEU B N 1
ATOM 776 C CA . LEU B 1 7 ? 9.5 -6.535 -1.183 1 92.94 7 LEU B CA 1
ATOM 777 C C . LEU B 1 7 ? 9.234 -5.742 0.092 1 92.94 7 LEU B C 1
ATOM 779 O O . LEU B 1 7 ? 10.164 -5.414 0.832 1 92.94 7 LEU B O 1
ATOM 783 N N . SER B 1 8 ? 8.008 -5.375 0.305 1 91.25 8 SER B N 1
ATOM 784 C CA . SER B 1 8 ? 7.668 -4.742 1.574 1 91.25 8 SER B CA 1
ATOM 785 C C . SER B 1 8 ? 7.793 -5.723 2.734 1 91.25 8 SER B C 1
ATOM 787 O O . SER B 1 8 ? 7.664 -6.934 2.545 1 91.25 8 SER B O 1
ATOM 789 N N . PRO B 1 9 ? 7.973 -5.215 3.957 1 86.69 9 PRO B N 1
ATOM 790 C CA . PRO B 1 9 ? 8.062 -6.105 5.117 1 86.69 9 PRO B CA 1
ATOM 791 C C . PRO B 1 9 ? 6.824 -6.977 5.289 1 86.69 9 PRO B C 1
ATOM 793 O O . PRO B 1 9 ? 6.941 -8.164 5.621 1 86.69 9 PRO B O 1
ATOM 796 N N . ASP B 1 10 ? 5.625 -6.418 5.156 1 86.19 10 ASP B N 1
ATOM 797 C CA . ASP B 1 10 ? 4.379 -7.168 5.281 1 86.19 10 ASP B CA 1
ATOM 798 C C . ASP B 1 10 ? 4.297 -8.281 4.238 1 86.19 10 ASP B C 1
ATOM 800 O O . ASP B 1 10 ? 3.881 -9.398 4.551 1 86.19 10 ASP B O 1
ATOM 804 N N . PHE B 1 11 ? 4.648 -7.934 3.014 1 92.38 11 PHE B N 1
ATOM 805 C CA . PHE B 1 11 ? 4.656 -8.914 1.938 1 92.38 11 PHE B CA 1
ATOM 806 C C . PHE B 1 11 ? 5.582 -10.078 2.277 1 92.38 11 PHE B C 1
ATOM 808 O O . PHE B 1 11 ? 5.215 -11.242 2.105 1 92.38 11 PHE B O 1
ATOM 815 N N . GLU B 1 12 ? 6.789 -9.742 2.752 1 90.25 12 GLU B N 1
ATOM 816 C CA . GLU B 1 12 ? 7.766 -10.773 3.094 1 90.25 12 GLU B CA 1
ATOM 817 C C . GLU B 1 12 ? 7.242 -11.688 4.199 1 90.25 12 GLU B C 1
ATOM 819 O O . GLU B 1 12 ? 7.379 -12.906 4.117 1 90.25 12 GLU B O 1
ATOM 824 N N . LYS B 1 13 ? 6.656 -11.086 5.137 1 85.94 13 LYS B N 1
ATOM 825 C CA . LYS B 1 13 ? 6.141 -11.844 6.27 1 85.94 13 LYS B CA 1
ATOM 826 C C . LYS B 1 13 ? 5.016 -12.781 5.836 1 85.94 13 LYS B C 1
ATOM 828 O O . LYS B 1 13 ? 5 -13.953 6.211 1 85.94 13 LYS B O 1
ATOM 833 N N . GLU B 1 14 ? 4.098 -12.281 5.086 1 85.31 14 GLU B N 1
ATOM 834 C CA . GLU B 1 14 ? 2.926 -13.031 4.652 1 85.31 14 GLU B CA 1
ATOM 835 C C . GLU B 1 14 ? 3.314 -14.156 3.695 1 85.31 14 GLU B C 1
ATOM 837 O O . GLU B 1 14 ? 2.775 -15.258 3.777 1 85.31 14 GLU B O 1
ATOM 842 N N . THR B 1 15 ? 4.207 -13.867 2.812 1 92.38 15 THR B N 1
ATOM 843 C CA . THR B 1 15 ? 4.52 -14.805 1.74 1 92.38 15 THR B CA 1
ATOM 844 C C . THR B 1 15 ? 5.402 -15.938 2.256 1 92.38 15 THR B C 1
ATOM 846 O O . THR B 1 15 ? 5.395 -17.031 1.703 1 92.38 15 THR B O 1
ATOM 849 N N . LYS B 1 16 ? 6.176 -15.617 3.26 1 89.44 16 LYS B N 1
ATOM 850 C CA . LYS B 1 16 ? 7.035 -16.641 3.834 1 89.44 16 LYS B CA 1
ATOM 851 C C . LYS B 1 16 ? 6.23 -17.891 4.211 1 89.44 16 LYS B C 1
ATOM 853 O O . LYS B 1 16 ? 6.625 -19.016 3.895 1 89.44 16 LYS B O 1
ATOM 858 N N . ILE B 1 17 ? 5.141 -17.688 4.734 1 88.12 17 ILE B N 1
ATOM 859 C CA . ILE B 1 17 ? 4.301 -18.781 5.23 1 88.12 17 ILE B CA 1
ATOM 860 C C . ILE B 1 17 ? 3.553 -19.422 4.062 1 88.12 17 ILE B C 1
ATOM 862 O O . ILE B 1 17 ? 3.559 -20.656 3.914 1 88.12 17 ILE B O 1
ATOM 866 N N . PHE B 1 18 ? 2.961 -18.656 3.201 1 91.25 18 PHE B N 1
ATOM 867 C CA . PHE B 1 18 ? 2.098 -19.141 2.133 1 91.25 18 PHE B CA 1
ATOM 868 C C . PHE B 1 18 ? 2.896 -19.938 1.114 1 91.25 18 PHE B C 1
ATOM 870 O O . PHE B 1 18 ? 2.453 -21 0.661 1 91.25 18 PHE B O 1
ATOM 877 N N . PHE B 1 19 ? 4.109 -19.438 0.809 1 92.56 19 PHE B N 1
ATOM 878 C CA . PHE B 1 19 ? 4.898 -20.062 -0.246 1 92.56 19 PHE B CA 1
ATOM 879 C C . PHE B 1 19 ? 5.523 -21.375 0.244 1 92.56 19 PHE B C 1
ATOM 881 O O . PHE B 1 19 ? 5.711 -22.312 -0.534 1 92.56 19 PHE B O 1
ATOM 888 N N . LYS B 1 20 ? 5.832 -21.406 1.501 1 91.56 20 LYS B N 1
ATOM 889 C CA . LYS B 1 20 ? 6.348 -22.641 2.086 1 91.56 20 LYS B CA 1
ATOM 890 C C . LYS B 1 20 ? 5.277 -23.719 2.109 1 91.56 20 LYS B C 1
ATOM 892 O O . LYS B 1 20 ? 5.559 -24.891 1.825 1 91.56 20 LYS B O 1
ATOM 897 N N . LYS B 1 21 ? 4.043 -23.391 2.354 1 92.69 21 LYS B N 1
ATOM 898 C CA . LYS B 1 21 ? 2.945 -24.328 2.531 1 92.69 21 LYS B CA 1
ATOM 899 C C . LYS B 1 21 ? 2.352 -24.734 1.187 1 92.69 21 LYS B C 1
ATOM 901 O O . LYS B 1 21 ? 1.738 -25.797 1.071 1 92.69 21 LYS B O 1
ATOM 906 N N . ASP B 1 22 ? 2.492 -23.938 0.107 1 94.06 22 ASP B N 1
ATOM 907 C CA . ASP B 1 22 ? 1.849 -24.188 -1.181 1 94.06 22 ASP B CA 1
ATOM 908 C C . ASP B 1 22 ? 2.793 -23.859 -2.336 1 94.06 22 ASP B C 1
ATOM 910 O O . ASP B 1 22 ? 2.729 -22.766 -2.908 1 94.06 22 ASP B O 1
ATOM 914 N N . PRO B 1 23 ? 3.59 -24.859 -2.711 1 94.44 23 PRO B N 1
ATOM 915 C CA . PRO B 1 23 ? 4.551 -24.641 -3.799 1 94.44 23 PRO B CA 1
ATOM 916 C C . PRO B 1 23 ? 3.873 -24.312 -5.125 1 94.44 23 PRO B C 1
ATOM 918 O O . PRO B 1 23 ? 4.465 -23.6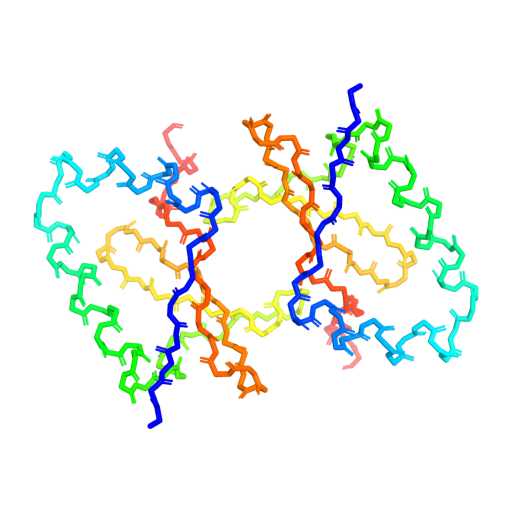41 -5.973 1 94.44 23 PRO B O 1
ATOM 921 N N . VAL B 1 24 ? 2.699 -24.828 -5.266 1 96.19 24 VAL B N 1
ATOM 922 C CA . VAL B 1 24 ? 1.958 -24.531 -6.488 1 96.19 24 VAL B CA 1
ATOM 923 C C . VAL B 1 24 ? 1.635 -23.031 -6.543 1 96.19 24 VAL B C 1
ATOM 925 O O . VAL B 1 24 ? 1.776 -22.406 -7.59 1 96.19 24 VAL B O 1
ATOM 928 N N . LEU B 1 25 ? 1.148 -22.5 -5.477 1 94.94 25 LEU B N 1
ATOM 929 C CA . LEU B 1 25 ? 0.889 -21.078 -5.371 1 94.94 25 LEU B CA 1
ATOM 930 C C . LEU B 1 25 ? 2.146 -20.266 -5.688 1 94.94 25 LEU B C 1
ATOM 932 O O . LEU B 1 25 ? 2.08 -19.25 -6.379 1 94.94 25 LEU B O 1
ATOM 936 N N . TYR B 1 26 ? 3.287 -20.734 -5.145 1 95.56 26 TYR B N 1
ATOM 937 C CA . TYR B 1 26 ? 4.555 -20.047 -5.395 1 95.56 26 TYR B CA 1
ATOM 938 C C . TYR B 1 26 ? 4.887 -20.047 -6.879 1 95.56 26 TYR B C 1
ATOM 940 O O . TYR B 1 26 ? 5.375 -19.047 -7.41 1 95.56 26 TYR B O 1
ATOM 948 N N . GLY B 1 27 ? 4.664 -21.172 -7.527 1 96.94 27 GLY B N 1
ATOM 949 C CA . GLY B 1 27 ? 4.867 -21.219 -8.961 1 96.94 27 GLY B CA 1
ATOM 950 C C . GLY B 1 27 ? 4.023 -20.219 -9.727 1 96.94 27 GLY B C 1
ATOM 951 O O . GLY B 1 27 ? 4.52 -19.547 -10.633 1 96.94 27 GLY B O 1
ATOM 952 N N . ARG B 1 28 ? 2.746 -20.172 -9.367 1 97.31 28 ARG B N 1
ATOM 953 C CA . ARG B 1 28 ? 1.845 -19.203 -9.992 1 97.31 28 ARG B CA 1
ATOM 954 C C . ARG B 1 28 ? 2.297 -17.781 -9.719 1 97.31 28 ARG B C 1
ATOM 956 O O . ARG B 1 28 ? 2.227 -16.922 -10.602 1 97.31 28 ARG B O 1
ATOM 963 N N . PHE B 1 29 ? 2.73 -17.594 -8.523 1 97.06 29 PHE B N 1
ATOM 964 C CA . PHE B 1 29 ? 3.246 -16.281 -8.141 1 97.06 29 PHE B CA 1
ATOM 965 C C . PHE B 1 29 ? 4.434 -15.898 -9.016 1 97.06 29 PHE B C 1
ATOM 967 O O . PHE B 1 29 ? 4.48 -14.789 -9.547 1 97.06 29 PHE B O 1
ATOM 974 N N . LYS B 1 30 ? 5.379 -16.766 -9.18 1 96.5 30 LYS B N 1
ATOM 975 C CA . LYS B 1 30 ? 6.566 -16.5 -9.984 1 96.5 30 LYS B CA 1
ATOM 976 C C . LYS B 1 30 ? 6.188 -16.156 -11.43 1 96.5 30 LYS B C 1
ATOM 978 O O . LYS B 1 30 ? 6.746 -15.234 -12.016 1 96.5 30 LYS B O 1
ATOM 983 N N . LYS B 1 31 ? 5.273 -16.922 -11.945 1 97.62 31 LYS B N 1
ATOM 984 C CA . LYS B 1 31 ? 4.809 -16.641 -13.305 1 97.62 31 LYS B CA 1
ATOM 985 C C . LYS B 1 31 ? 4.184 -15.258 -13.398 1 97.62 31 LYS B C 1
ATOM 987 O O . LYS B 1 31 ? 4.41 -14.531 -14.375 1 97.62 31 LYS B O 1
ATOM 992 N N . THR B 1 32 ? 3.398 -14.938 -12.453 1 97.75 32 THR B N 1
ATOM 993 C CA . THR B 1 32 ? 2.74 -13.633 -12.414 1 97.75 32 THR B CA 1
ATOM 994 C C . THR B 1 32 ? 3.77 -12.508 -12.336 1 97.75 32 THR B C 1
ATOM 996 O O . THR B 1 32 ? 3.633 -11.492 -13.008 1 97.75 32 THR B O 1
ATOM 999 N N . VAL B 1 33 ? 4.801 -12.703 -11.469 1 96.75 33 VAL B N 1
ATOM 1000 C CA . VAL B 1 33 ? 5.863 -11.711 -11.336 1 96.75 33 VAL B CA 1
ATOM 1001 C C . VAL B 1 33 ? 6.543 -11.492 -12.688 1 96.75 33 VAL B C 1
ATOM 1003 O O . VAL B 1 33 ? 6.805 -10.352 -13.078 1 96.75 33 VAL B O 1
ATOM 1006 N N . ASN B 1 34 ? 6.805 -12.586 -13.383 1 96.44 34 ASN B N 1
ATOM 1007 C CA . ASN B 1 34 ? 7.395 -12.469 -14.711 1 96.44 34 ASN B CA 1
ATOM 1008 C C . ASN B 1 34 ? 6.508 -11.656 -15.648 1 96.44 34 ASN B C 1
ATOM 1010 O O . ASN B 1 34 ? 7.004 -10.82 -16.422 1 96.44 34 ASN B O 1
ATOM 1014 N N . SER B 1 35 ? 5.219 -11.914 -15.609 1 97.19 35 SER B N 1
ATOM 1015 C CA . SER B 1 35 ? 4.266 -11.164 -16.422 1 97.19 35 SER B CA 1
ATOM 1016 C C . SER B 1 35 ? 4.293 -9.68 -16.078 1 97.19 35 SER B C 1
ATOM 1018 O O . SER B 1 35 ? 4.246 -8.828 -16.969 1 97.19 35 SER B O 1
ATOM 1020 N N . ILE B 1 36 ? 4.379 -9.383 -14.766 1 97.31 36 ILE B N 1
ATOM 1021 C CA . ILE B 1 36 ? 4.406 -8 -14.297 1 97.31 36 ILE B CA 1
ATOM 1022 C C . ILE B 1 36 ? 5.688 -7.32 -14.773 1 97.31 36 ILE B C 1
ATOM 1024 O O . ILE B 1 36 ? 5.668 -6.16 -15.188 1 97.31 36 ILE B O 1
ATOM 1028 N N . LEU B 1 37 ? 6.785 -8.062 -14.695 1 95.94 37 LEU B N 1
ATOM 1029 C CA . LEU B 1 37 ? 8.062 -7.496 -15.125 1 95.94 37 LEU B CA 1
ATOM 1030 C C . LEU B 1 37 ? 8.062 -7.215 -16.625 1 95.94 37 LEU B C 1
ATOM 1032 O O . LEU B 1 37 ? 8.695 -6.258 -17.078 1 95.94 37 LEU B O 1
ATOM 1036 N N . GLU B 1 38 ? 7.359 -8.016 -17.344 1 95.38 38 GLU B N 1
ATOM 1037 C CA . GLU B 1 38 ? 7.227 -7.82 -18.797 1 95.38 38 GLU B CA 1
ATOM 1038 C C . GLU B 1 38 ? 6.281 -6.664 -19.109 1 95.38 38 GLU B C 1
ATOM 1040 O O . GLU B 1 38 ? 6.52 -5.898 -20.047 1 95.38 38 GLU B O 1
ATOM 1045 N N . ASN B 1 39 ? 5.211 -6.578 -18.375 1 96.19 39 ASN B N 1
ATOM 1046 C CA . ASN B 1 39 ? 4.207 -5.527 -18.516 1 96.19 39 ASN B CA 1
ATOM 1047 C C . ASN B 1 39 ? 3.705 -5.051 -17.156 1 96.19 39 ASN B C 1
ATOM 1049 O O . ASN B 1 39 ? 2.627 -5.449 -16.719 1 96.19 39 ASN B O 1
ATOM 1053 N N . PRO B 1 40 ? 4.465 -4.172 -16.641 1 96.25 40 PRO B N 1
ATOM 1054 C CA . PRO B 1 40 ? 4.152 -3.719 -15.281 1 96.25 40 PRO B CA 1
ATOM 1055 C C . PRO B 1 40 ? 2.711 -3.232 -15.141 1 96.25 40 PRO B C 1
ATOM 1057 O O . PRO B 1 40 ? 2.141 -3.287 -14.047 1 96.25 40 PRO B O 1
ATOM 1060 N N . GLU B 1 41 ? 2.049 -2.795 -16.219 1 96 41 GLU B N 1
ATOM 1061 C CA . GLU B 1 41 ? 0.714 -2.209 -16.156 1 96 41 GLU B CA 1
ATOM 1062 C C . GLU B 1 41 ? -0.365 -3.271 -16.344 1 96 41 GLU B C 1
ATOM 1064 O O . GLU B 1 41 ? -1.548 -2.947 -16.469 1 96 41 GLU B O 1
ATOM 1069 N N . CYS B 1 42 ? 0.046 -4.492 -16.281 1 97.19 42 CYS B N 1
ATOM 1070 C CA . CYS B 1 42 ? -0.913 -5.562 -16.531 1 97.19 42 CYS B CA 1
ATOM 1071 C C . CYS B 1 42 ? -1.907 -5.691 -15.391 1 97.19 42 CYS B C 1
ATOM 1073 O O . CYS B 1 42 ? -3.045 -6.121 -15.594 1 97.19 42 CYS B O 1
ATOM 1075 N N . GLY B 1 43 ? -1.517 -5.363 -14.18 1 97.88 43 GLY B N 1
ATOM 1076 C CA . GLY B 1 43 ? -2.424 -5.414 -13.039 1 97.88 43 GLY B CA 1
ATOM 1077 C C . GLY B 1 43 ? -3.521 -4.371 -13.102 1 97.88 43 GLY B C 1
ATOM 1078 O O . GLY B 1 43 ? -3.352 -3.322 -13.734 1 97.88 43 GLY B O 1
ATOM 1079 N N . LYS B 1 44 ? -4.598 -4.672 -12.469 1 97.44 44 LYS B N 1
ATOM 1080 C CA . LYS B 1 44 ? -5.707 -3.725 -12.43 1 97.44 44 LYS B CA 1
ATOM 1081 C C . LYS B 1 44 ? -5.402 -2.561 -11.492 1 97.44 44 LYS B C 1
ATOM 1083 O O . LYS B 1 44 ? -5.02 -2.771 -10.336 1 97.44 44 LYS B O 1
ATOM 1088 N N . PRO B 1 45 ? -5.578 -1.348 -12.016 1 95.25 45 PRO B N 1
ATOM 1089 C CA . PRO B 1 45 ? -5.312 -0.204 -11.141 1 95.25 45 PRO B CA 1
ATOM 1090 C C . PRO B 1 45 ? -6.367 -0.041 -10.047 1 95.25 45 PRO B C 1
ATOM 1092 O O . PRO B 1 45 ? -7.555 -0.268 -10.289 1 95.25 45 PRO B O 1
ATOM 1095 N N . LEU B 1 46 ? -5.895 0.302 -8.836 1 92.94 46 LEU B N 1
ATOM 1096 C CA . LEU B 1 46 ? -6.805 0.727 -7.777 1 92.94 46 LEU B CA 1
ATOM 1097 C C . LEU B 1 46 ? -7.164 2.201 -7.93 1 92.94 46 LEU B C 1
ATOM 1099 O O . LEU B 1 46 ? -6.648 2.881 -8.82 1 92.94 46 LEU B O 1
ATOM 1103 N N . ARG B 1 47 ? -8.172 2.551 -7.145 1 90.31 47 ARG B N 1
ATOM 1104 C CA . ARG B 1 47 ? -8.711 3.881 -7.395 1 90.31 47 ARG B CA 1
ATOM 1105 C C . ARG B 1 47 ? -8.727 4.715 -6.117 1 90.31 47 ARG B C 1
ATOM 1107 O O . ARG B 1 47 ? -8.312 4.238 -5.055 1 90.31 47 ARG B O 1
ATOM 1114 N N . ASN B 1 48 ? -8.977 6.008 -6.375 1 89.44 48 ASN B N 1
ATOM 1115 C CA . ASN B 1 48 ? -9.156 6.945 -5.273 1 89.44 48 ASN B CA 1
ATOM 1116 C C . ASN B 1 48 ? -7.883 7.082 -4.441 1 89.44 48 ASN B C 1
ATOM 1118 O O . ASN B 1 48 ? -6.812 7.379 -4.98 1 89.44 48 ASN B O 1
ATOM 1122 N N . VAL B 1 49 ? -7.977 6.824 -3.139 1 87.75 49 VAL B N 1
ATOM 1123 C CA . VAL B 1 49 ? -6.863 7.09 -2.232 1 87.75 49 VAL B CA 1
ATOM 1124 C C . VAL B 1 49 ? -5.766 6.051 -2.449 1 87.75 49 VAL B C 1
ATOM 1126 O O . VAL B 1 49 ? -4.633 6.227 -1.993 1 87.75 49 VAL B O 1
ATOM 1129 N N . LEU B 1 50 ? -6.164 5.027 -3.227 1 91.69 50 LEU B N 1
ATOM 1130 C CA . LEU B 1 50 ? -5.191 3.977 -3.496 1 91.69 50 LEU B CA 1
ATOM 1131 C C . LEU B 1 50 ? -4.703 4.043 -4.938 1 91.69 50 LEU B C 1
ATOM 1133 O O . LEU B 1 50 ? -4.074 3.105 -5.43 1 91.69 50 LEU B O 1
ATOM 1137 N N . LYS B 1 51 ? -4.977 5.184 -5.52 1 89.94 51 LYS B N 1
ATOM 1138 C CA . LYS B 1 51 ? -4.52 5.375 -6.895 1 89.94 51 LYS B CA 1
ATOM 1139 C C . LYS B 1 51 ? -3.012 5.18 -7.008 1 89.94 51 LYS B C 1
ATOM 1141 O O . LYS B 1 51 ? -2.254 5.641 -6.148 1 89.94 51 LYS B O 1
ATOM 1146 N N . GLY B 1 52 ? -2.645 4.504 -8.148 1 89.19 52 GLY B N 1
ATOM 1147 C CA . GLY B 1 52 ? -1.233 4.219 -8.352 1 89.19 52 GLY B CA 1
ATOM 1148 C C . GLY B 1 52 ? -0.853 2.801 -7.969 1 89.19 52 GLY B C 1
ATOM 1149 O O . GLY B 1 52 ? 0.156 2.273 -8.445 1 89.19 52 GLY B O 1
ATOM 1150 N N . LEU B 1 53 ? -1.604 2.236 -7.031 1 93.62 53 LEU B N 1
ATOM 1151 C CA . LEU B 1 53 ? -1.432 0.821 -6.719 1 93.62 53 LEU B CA 1
ATOM 1152 C C . LEU B 1 53 ? -2.207 -0.05 -7.699 1 93.62 53 LEU B C 1
ATOM 1154 O O . LEU B 1 53 ? -3.188 0.401 -8.297 1 93.62 53 LEU B O 1
ATOM 1158 N N . ARG B 1 54 ? -1.688 -1.217 -7.848 1 96.69 54 ARG B N 1
ATOM 1159 C CA . ARG B 1 54 ? -2.33 -2.184 -8.734 1 96.69 54 ARG B CA 1
ATOM 1160 C C . ARG B 1 54 ? -2.5 -3.531 -8.039 1 96.69 54 ARG B C 1
ATOM 1162 O O . ARG B 1 54 ? -1.77 -3.848 -7.098 1 96.69 54 ARG B O 1
ATOM 1169 N N . ARG B 1 55 ? -3.488 -4.281 -8.531 1 97.06 55 ARG B N 1
ATOM 1170 C CA . ARG B 1 55 ? -3.695 -5.605 -7.953 1 97.06 55 ARG B CA 1
ATOM 1171 C C . ARG B 1 55 ? -3.766 -6.672 -9.039 1 97.06 55 ARG B C 1
ATOM 1173 O O . ARG B 1 55 ? -4.223 -6.402 -10.156 1 97.06 55 ARG B O 1
ATOM 1180 N N . VAL B 1 56 ? -3.293 -7.828 -8.758 1 97.75 56 VAL B N 1
ATOM 1181 C CA . VAL B 1 56 ? -3.412 -9.023 -9.586 1 97.75 56 VAL B CA 1
ATOM 1182 C C . VAL B 1 56 ? -3.904 -10.195 -8.742 1 97.75 56 VAL B C 1
ATOM 1184 O O . VAL B 1 56 ? -3.426 -10.406 -7.621 1 97.75 56 VAL B O 1
ATOM 1187 N N . HIS B 1 57 ? -4.918 -10.875 -9.266 1 96.44 57 HIS B N 1
ATOM 1188 C CA . HIS B 1 57 ? -5.371 -12.102 -8.617 1 96.44 57 HIS B CA 1
ATOM 1189 C C . HIS B 1 57 ? -4.488 -13.281 -9 1 96.44 57 HIS B C 1
ATOM 1191 O O . HIS B 1 57 ? -4.16 -13.461 -10.172 1 96.44 57 HIS B O 1
ATOM 1197 N N . ILE B 1 58 ? -4.066 -14.023 -8.008 1 96.06 58 ILE B N 1
ATOM 1198 C CA . ILE B 1 58 ? -3.34 -15.273 -8.188 1 96.06 58 ILE B CA 1
ATOM 1199 C C . ILE B 1 58 ? -4.07 -16.406 -7.461 1 96.06 58 ILE B C 1
ATOM 1201 O O . ILE B 1 58 ? -3.795 -16.672 -6.289 1 96.06 58 ILE B O 1
ATOM 1205 N N . GLY B 1 59 ? -4.984 -17.062 -8.227 1 92.06 59 GLY B N 1
ATOM 1206 C CA . GLY B 1 59 ? -5.895 -17.953 -7.543 1 92.06 59 GLY B CA 1
ATOM 1207 C C . GLY B 1 59 ? -6.801 -17.25 -6.551 1 92.06 59 GLY B C 1
ATOM 1208 O O . GLY B 1 59 ? -7.52 -16.328 -6.91 1 92.06 59 GLY B O 1
ATOM 1209 N N . HIS B 1 60 ? -6.707 -17.719 -5.309 1 92.88 60 HIS B N 1
ATOM 1210 C CA . HIS B 1 60 ? -7.527 -17.109 -4.266 1 92.88 60 HIS B CA 1
ATOM 1211 C C . HIS B 1 60 ? -6.77 -16.016 -3.533 1 92.88 60 HIS B C 1
ATOM 1213 O O . HIS B 1 60 ? -7.27 -15.453 -2.551 1 92.88 60 HIS B O 1
ATOM 1219 N N . PHE B 1 61 ? -5.652 -15.711 -4.012 1 95.38 61 PHE B N 1
ATOM 1220 C CA . PHE B 1 61 ? -4.84 -14.672 -3.391 1 95.38 61 PHE B CA 1
ATOM 1221 C C . PHE B 1 61 ? -4.828 -13.414 -4.246 1 95.38 61 PHE B C 1
ATOM 1223 O O . PHE B 1 61 ? -5.051 -13.477 -5.457 1 95.38 61 PHE B O 1
ATOM 1230 N N . VAL B 1 62 ? -4.633 -12.352 -3.58 1 96.31 62 VAL B N 1
ATOM 1231 C CA . VAL B 1 62 ? -4.5 -11.07 -4.262 1 96.31 62 VAL B CA 1
ATOM 1232 C C . VAL B 1 62 ? -3.125 -10.477 -3.98 1 96.31 62 VAL B C 1
ATOM 1234 O O . VAL B 1 62 ? -2.68 -10.438 -2.832 1 96.31 62 VAL B O 1
ATOM 1237 N N . LEU B 1 63 ? -2.455 -10.055 -5.066 1 97.38 63 LEU B N 1
ATOM 1238 C CA . LEU B 1 63 ? -1.187 -9.344 -4.984 1 97.38 63 LEU B CA 1
ATOM 1239 C C . LEU B 1 63 ? -1.392 -7.848 -5.207 1 97.38 63 LEU B C 1
ATOM 1241 O O . LEU B 1 63 ? -1.982 -7.438 -6.207 1 97.38 63 LEU B O 1
ATOM 1245 N N . ILE B 1 64 ? -0.962 -7.043 -4.258 1 97.06 64 ILE B N 1
ATOM 1246 C CA . ILE B 1 64 ? -0.967 -5.59 -4.398 1 97.06 64 ILE B CA 1
ATOM 1247 C C . ILE B 1 64 ? 0.458 -5.09 -4.617 1 97.06 64 ILE B C 1
ATOM 1249 O O . ILE B 1 64 ? 1.371 -5.449 -3.869 1 97.06 64 ILE B O 1
ATOM 1253 N N . TYR B 1 65 ? 0.593 -4.246 -5.695 1 97.25 65 TYR B N 1
ATOM 1254 C CA . TYR B 1 65 ? 1.941 -3.754 -5.953 1 97.25 65 TYR B CA 1
ATOM 1255 C C . TYR B 1 65 ? 1.906 -2.332 -6.504 1 97.25 65 TYR B C 1
ATOM 1257 O O . TYR B 1 65 ? 0.851 -1.846 -6.914 1 97.25 65 TYR B O 1
ATOM 1265 N N . GLU B 1 66 ? 3.049 -1.685 -6.438 1 95.62 66 GLU B N 1
ATOM 1266 C CA . GLU B 1 66 ? 3.248 -0.324 -6.926 1 95.62 66 GLU B CA 1
ATOM 1267 C C . GLU B 1 66 ? 4.371 -0.269 -7.957 1 95.62 66 GLU B C 1
ATOM 1269 O O . GLU B 1 66 ? 5.398 -0.93 -7.801 1 95.62 66 GLU B O 1
ATOM 1274 N N . ILE B 1 67 ? 4.203 0.604 -8.977 1 94.62 67 ILE B N 1
ATOM 1275 C CA . ILE B 1 67 ? 5.223 0.809 -10 1 94.62 67 ILE B CA 1
ATOM 1276 C C . ILE B 1 67 ? 5.871 2.18 -9.82 1 94.62 67 ILE B C 1
ATOM 1278 O O . ILE B 1 67 ? 5.176 3.189 -9.688 1 94.62 67 ILE B O 1
ATOM 1282 N N . ASP B 1 68 ? 7.18 2.244 -9.703 1 91.5 68 ASP B N 1
ATOM 1283 C CA . ASP B 1 68 ? 7.953 3.48 -9.719 1 91.5 68 ASP B CA 1
ATOM 1284 C C . ASP B 1 68 ? 8.766 3.6 -11.008 1 91.5 68 ASP B C 1
ATOM 1286 O O . ASP B 1 68 ? 9.898 3.121 -11.078 1 91.5 68 ASP B O 1
ATOM 1290 N N . ASN B 1 69 ? 8.172 4.27 -11.938 1 89.25 69 ASN B N 1
ATOM 1291 C CA . ASN B 1 69 ? 8.812 4.402 -13.242 1 89.25 69 ASN B CA 1
ATOM 1292 C C . ASN B 1 69 ? 10.07 5.27 -13.172 1 89.25 69 ASN B C 1
ATOM 1294 O O . ASN B 1 69 ? 11.023 5.051 -13.914 1 89.25 69 ASN B O 1
ATOM 1298 N N . THR B 1 70 ? 9.984 6.203 -12.234 1 87.94 70 THR B N 1
ATOM 1299 C CA . THR B 1 70 ? 11.117 7.105 -12.086 1 87.94 70 THR B CA 1
ATOM 1300 C C . THR B 1 70 ? 12.375 6.336 -11.695 1 87.94 70 THR B C 1
ATOM 1302 O O . THR B 1 70 ? 13.445 6.535 -12.273 1 87.94 70 THR B O 1
ATOM 1305 N N . ASN B 1 71 ? 12.195 5.387 -10.773 1 89.38 71 ASN B N 1
ATOM 1306 C CA . ASN B 1 71 ? 13.336 4.613 -10.297 1 89.38 71 ASN B CA 1
ATOM 1307 C C . ASN B 1 71 ? 13.344 3.205 -10.875 1 89.38 71 ASN B C 1
ATOM 1309 O O . ASN B 1 71 ? 14.156 2.367 -10.484 1 89.38 71 ASN B O 1
ATOM 1313 N N . GLU B 1 72 ? 12.43 2.938 -11.781 1 92.31 72 GLU B N 1
ATOM 1314 C CA . GLU B 1 72 ? 12.297 1.631 -12.422 1 92.31 72 GLU B CA 1
ATOM 1315 C C . GLU B 1 72 ? 12.242 0.513 -11.383 1 92.31 72 GLU B C 1
ATOM 1317 O O . GLU B 1 72 ? 13 -0.451 -11.453 1 92.31 72 GLU B O 1
ATOM 1322 N N . THR B 1 73 ? 11.398 0.678 -10.422 1 94.94 73 THR B N 1
ATOM 1323 C CA . THR B 1 73 ? 11.227 -0.303 -9.359 1 94.94 73 THR B CA 1
ATOM 1324 C C . THR B 1 73 ? 9.766 -0.721 -9.234 1 94.94 73 THR B C 1
ATOM 1326 O O . THR B 1 73 ? 8.859 0.091 -9.445 1 94.94 73 THR B O 1
ATOM 1329 N N . ILE B 1 74 ? 9.562 -2 -8.969 1 96.75 74 ILE B N 1
ATOM 1330 C CA . ILE B 1 74 ? 8.258 -2.551 -8.625 1 96.75 74 ILE B CA 1
ATOM 1331 C C . ILE B 1 74 ? 8.273 -3.072 -7.191 1 96.75 74 ILE B C 1
ATOM 1333 O O . ILE B 1 74 ? 9.125 -3.895 -6.836 1 96.75 74 ILE B O 1
ATOM 1337 N N . THR B 1 75 ? 7.461 -2.545 -6.379 1 95.75 75 THR B N 1
ATOM 1338 C CA . THR B 1 75 ? 7.395 -2.959 -4.98 1 95.75 75 THR B CA 1
ATOM 1339 C C . THR B 1 75 ? 6.156 -3.816 -4.73 1 95.75 75 THR B C 1
ATOM 1341 O O . THR B 1 75 ? 5.031 -3.385 -4.988 1 95.75 75 THR B O 1
ATOM 1344 N N . PHE B 1 76 ? 6.367 -5.027 -4.285 1 96.62 76 PHE B N 1
ATOM 1345 C CA . PHE B 1 76 ? 5.258 -5.859 -3.838 1 96.62 76 PHE B CA 1
ATOM 1346 C C . PHE B 1 76 ? 4.871 -5.523 -2.402 1 96.62 76 PHE B C 1
ATOM 1348 O O . PHE B 1 76 ? 5.691 -5.641 -1.489 1 96.62 76 PHE B O 1
ATOM 1355 N N . LEU B 1 77 ? 3.619 -5.137 -2.236 1 95.19 77 LEU B N 1
ATOM 1356 C CA . LEU B 1 77 ? 3.203 -4.547 -0.97 1 95.19 77 LEU B CA 1
ATOM 1357 C C . LEU B 1 77 ? 2.443 -5.562 -0.12 1 95.19 77 LEU B C 1
ATOM 1359 O O . LEU B 1 77 ? 2.699 -5.688 1.079 1 95.19 77 LEU B O 1
ATOM 1363 N N . LYS B 1 78 ? 1.467 -6.223 -0.667 1 94 78 LYS B N 1
ATOM 1364 C CA . LYS B 1 78 ? 0.611 -7.152 0.061 1 94 78 LYS B CA 1
ATOM 1365 C C . LYS B 1 78 ? 0.341 -8.406 -0.763 1 94 78 LYS B C 1
ATOM 136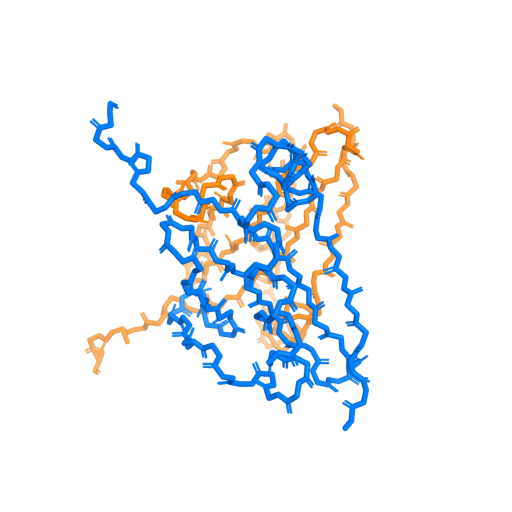7 O O . LYS B 1 78 ? 0.342 -8.359 -1.995 1 94 78 LYS B O 1
ATOM 1372 N N . PHE B 1 79 ? 0.219 -9.469 -0.09 1 95.12 79 PHE B N 1
ATOM 1373 C CA . PHE B 1 79 ? -0.182 -10.758 -0.656 1 95.12 79 PHE B CA 1
ATOM 1374 C C . PHE B 1 79 ? -1.049 -11.531 0.326 1 95.12 79 PHE B C 1
ATOM 1376 O O . PHE B 1 79 ? -0.548 -12.055 1.323 1 95.12 79 PHE B O 1
ATOM 1383 N N . SER B 1 80 ? -2.307 -11.586 0.15 1 92.38 80 SER B N 1
ATOM 1384 C CA . SER B 1 80 ? -3.209 -12.203 1.12 1 92.38 80 SER B CA 1
ATOM 1385 C C . SER B 1 80 ? -4.406 -12.844 0.43 1 92.38 80 SER B C 1
ATOM 1387 O O . SER B 1 80 ? -4.766 -12.461 -0.685 1 92.38 80 SER B O 1
ATOM 1389 N N . PRO B 1 81 ? -4.91 -13.836 1.151 1 90.44 81 PRO B N 1
ATOM 1390 C CA . PRO B 1 81 ? -6.137 -14.414 0.601 1 90.44 81 PRO B CA 1
ATOM 1391 C C . PRO B 1 81 ? -7.281 -13.406 0.515 1 90.44 81 PRO B C 1
ATOM 1393 O O . PRO B 1 81 ? -7.383 -12.516 1.356 1 90.44 81 PRO B O 1
ATOM 1396 N N . HIS B 1 82 ? -7.91 -13.43 -0.534 1 81.44 82 HIS B N 1
ATOM 1397 C CA . HIS B 1 82 ? -9.078 -12.57 -0.676 1 81.44 82 HIS B CA 1
ATOM 1398 C C . HIS B 1 82 ? -10.039 -12.75 0.492 1 81.44 82 HIS B C 1
ATOM 1400 O O . HIS B 1 82 ? -10.359 -13.883 0.873 1 81.44 82 HIS B O 1
ATOM 1406 N N . ASP B 1 83 ? -9.938 -12.031 1.649 1 66.94 83 ASP B N 1
ATOM 1407 C CA . ASP B 1 83 ? -10.875 -12.172 2.762 1 66.94 83 ASP B CA 1
ATOM 1408 C C . ASP B 1 83 ? -12.242 -12.633 2.271 1 66.94 83 ASP B C 1
ATOM 1410 O O . ASP B 1 83 ? -12.766 -12.109 1.288 1 66.94 83 ASP B O 1
ATOM 1414 N N . LYS B 1 84 ? -12.555 -14.055 2.488 1 51.38 84 LYS B N 1
ATOM 1415 C CA . LYS B 1 84 ? -13.914 -14.586 2.404 1 51.38 84 LYS B CA 1
ATOM 1416 C C . LYS B 1 84 ? -14.906 -13.672 3.117 1 51.38 84 LYS B C 1
ATOM 1418 O O . LYS B 1 84 ? -14.781 -13.438 4.32 1 51.38 84 LYS B O 1
ATOM 1423 N N . ALA B 1 85 ? -15.25 -12.602 2.906 1 39.62 85 ALA B N 1
ATOM 1424 C CA . ALA B 1 85 ? -16.531 -12.156 3.459 1 39.62 85 ALA B CA 1
ATOM 1425 C C . ALA B 1 85 ? -17.344 -13.336 3.975 1 39.62 85 ALA B C 1
ATOM 1427 O O . ALA B 1 85 ? -17.875 -13.297 5.086 1 39.62 85 ALA B O 1
ATOM 1428 N N . TYR B 1 86 ? -18.156 -14.102 3.031 1 32.97 86 TYR B N 1
ATOM 1429 C CA . TYR B 1 86 ? -19.391 -14.852 3.242 1 32.97 86 TYR B CA 1
ATOM 1430 C C . TYR B 1 86 ? -19.109 -16.219 3.838 1 32.97 86 TYR B C 1
ATOM 1432 O O . TYR B 1 86 ? -20 -17.062 3.926 1 32.97 86 TYR B O 1
ATOM 1440 N N . LYS B 1 87 ? -18.031 -16.578 4.309 1 32.16 87 LYS B N 1
ATOM 1441 C CA . LYS B 1 87 ? -18.516 -17.703 5.094 1 32.16 87 LYS B CA 1
ATOM 1442 C C . LYS B 1 87 ? -19.078 -17.25 6.434 1 32.16 87 LYS B C 1
ATOM 1444 O O . LYS B 1 87 ? -18.547 -16.312 7.047 1 32.16 87 LYS B O 1
#

Solvent-accessible surface area (backbone atoms only — not comparable to full-atom values): 9471 Å² total; per-residue (Å²): 122,83,59,46,80,43,73,33,69,64,20,51,60,45,41,54,58,51,38,71,76,29,60,66,58,40,51,53,48,52,52,49,51,52,50,34,57,75,36,70,76,70,40,49,72,43,59,58,66,44,51,72,29,25,36,41,75,59,86,68,27,35,37,33,32,38,72,36,75,89,76,35,32,35,36,39,47,32,53,33,53,53,62,67,73,81,115,122,82,60,44,80,41,74,33,73,64,21,50,60,45,42,55,56,52,38,72,76,29,59,66,58,40,51,54,48,52,53,49,50,52,50,33,57,75,36,69,76,71,40,49,72,42,59,57,63,44,50,71,29,25,38,40,78,59,85,68,27,35,38,33,32,37,74,36,77,90,75,34,32,34,36,38,48,34,53,33,56,53,59,70,74,84,114

Sequence (174 aa):
MTYQVVLSPDFEKETKIFFKKDPVLYGRFKKTVNSILENPECGKPLRNVLKGLRRVHIGHFVLIYEIDNTNETITFLKFSPHDKAYKMTYQVVLSPDFEKETKIFFKKDPVLYGRFKKTVNSILENPECGKPLRNVLKGLRRVHIGHFVLIYEIDNTNETITFLKFSPHDKAYK